Protein AF-A0A1F5T034-F1 (afdb_monomer)

Mean predicted aligned error: 11.45 Å

InterPro domains:
  IPR010406 Protein of unknown function DUF1003 [PF06210] (36-136)
  IPR010406 Protein of unknown function DUF1003 [PTHR41386] (18-125)

Foldseek 3Di:
DDDPPPDPPDDPDQDPDPPVPQDPVNVVLVVVCVQCPDPVNVVVVVVVVVVVVVVCVVVVVVDNPADPVRPPNVVVVVVVVVVVVVSVVSVVVVVVVVVVSVVVVVVVVVVVVVVVVVVVVVVVVVVVVVVVVVVVVVD

Sequence (139 aa):
MPSRINNTNQRPTIPAENKKNLSRGQKAADWVTSSIGSWTFIIALFIVMALWMTINTVQLIFQTWDPYPYILLNFGLSSLAAVQAPIILMSQNRTSERDRIRFEYDYHINRKAEREIMLVNKELRSIKNYIQKINQKIK

Organism: NCBI:txid1798002

Structure (mmCIF, N/CA/C/O backbone):
data_AF-A0A1F5T034-F1
#
_entry.id   AF-A0A1F5T034-F1
#
loop_
_atom_site.group_PDB
_atom_site.id
_atom_site.type_symbol
_atom_site.label_atom_id
_atom_site.label_alt_id
_atom_site.label_comp_id
_atom_site.label_asym_id
_atom_site.label_entity_id
_atom_site.label_seq_id
_atom_site.pdbx_PDB_ins_code
_atom_site.Cartn_x
_atom_site.Cartn_y
_atom_site.Cartn_z
_atom_site.occupancy
_atom_site.B_iso_or_equiv
_atom_site.auth_seq_id
_atom_site.auth_comp_id
_atom_site.auth_asym_id
_atom_site.auth_atom_id
_atom_site.pdbx_PDB_model_num
ATOM 1 N N . MET A 1 1 ? -46.038 -7.915 25.777 1.00 42.72 1 MET A N 1
ATOM 2 C CA . MET A 1 1 ? -45.608 -7.978 24.361 1.00 42.72 1 MET A CA 1
ATOM 3 C C . MET A 1 1 ? -44.273 -8.709 24.301 1.00 42.72 1 MET A C 1
ATOM 5 O O . MET A 1 1 ? -43.361 -8.248 24.976 1.00 42.72 1 MET A O 1
ATOM 9 N N . PRO A 1 2 ? -44.142 -9.842 23.592 1.00 48.88 2 PRO A N 1
ATOM 10 C CA . PRO A 1 2 ? -42.856 -10.518 23.451 1.00 48.88 2 PRO A CA 1
ATOM 11 C C . PRO A 1 2 ? -41.950 -9.745 22.481 1.00 48.88 2 PRO A C 1
ATOM 13 O O . PRO A 1 2 ? -42.362 -9.376 21.380 1.00 48.88 2 PRO A O 1
ATOM 16 N N . SER A 1 3 ? -40.723 -9.471 22.914 1.00 56.94 3 SER A N 1
ATOM 17 C CA . SER A 1 3 ? -39.661 -8.837 22.137 1.00 56.94 3 SER A CA 1
ATOM 18 C C . SER A 1 3 ? -39.248 -9.740 20.969 1.00 56.94 3 SER A C 1
ATOM 20 O O . SER A 1 3 ? -38.825 -10.878 21.164 1.00 56.94 3 SER A O 1
ATOM 22 N N . ARG A 1 4 ? -39.377 -9.236 19.732 1.00 54.88 4 ARG A N 1
ATOM 23 C CA . ARG A 1 4 ? -38.852 -9.901 18.529 1.00 54.88 4 ARG A CA 1
ATOM 24 C C . ARG A 1 4 ? -37.339 -10.072 18.673 1.00 54.88 4 ARG A C 1
ATOM 26 O O . ARG A 1 4 ? -36.608 -9.087 18.741 1.00 54.88 4 ARG A O 1
ATOM 33 N N . ILE A 1 5 ? -36.882 -11.319 18.694 1.00 55.59 5 ILE A N 1
ATOM 34 C CA . ILE A 1 5 ? -35.466 -11.675 18.615 1.00 55.59 5 ILE A CA 1
ATOM 35 C C . ILE A 1 5 ? -35.037 -11.424 17.164 1.00 55.59 5 ILE A C 1
ATOM 37 O O . ILE A 1 5 ? -35.289 -12.239 16.278 1.00 55.59 5 ILE A O 1
ATOM 41 N N . ASN A 1 6 ? -34.471 -10.247 16.896 1.00 47.59 6 ASN A N 1
ATOM 42 C CA . ASN A 1 6 ? -33.929 -9.914 15.582 1.00 47.59 6 ASN A CA 1
ATOM 43 C C . ASN A 1 6 ? -32.608 -10.669 15.366 1.00 47.59 6 ASN A C 1
ATOM 45 O O . ASN A 1 6 ? -31.741 -10.694 16.236 1.00 47.59 6 ASN A O 1
ATOM 49 N N . ASN A 1 7 ? -32.485 -11.292 14.195 1.00 47.34 7 ASN A N 1
ATOM 50 C CA . ASN A 1 7 ? -31.358 -12.108 13.747 1.00 47.34 7 ASN A CA 1
ATOM 51 C C . ASN A 1 7 ? -30.013 -11.358 13.887 1.00 47.34 7 ASN A C 1
ATOM 53 O O . ASN A 1 7 ? -29.763 -10.375 13.194 1.00 47.34 7 ASN A O 1
ATOM 57 N N . THR A 1 8 ? -29.148 -11.844 14.779 1.00 56.69 8 THR A N 1
ATOM 58 C CA . THR A 1 8 ? -27.857 -11.263 15.194 1.00 56.69 8 THR A CA 1
ATOM 59 C C . THR A 1 8 ? -26.702 -11.494 14.209 1.00 56.69 8 THR A C 1
ATOM 61 O O . THR A 1 8 ? -25.556 -11.186 14.522 1.00 56.69 8 THR A O 1
ATOM 64 N N . ASN A 1 9 ? -26.964 -11.992 12.996 1.00 54.09 9 ASN A N 1
ATOM 65 C CA . ASN A 1 9 ? -25.917 -12.274 12.003 1.00 54.09 9 ASN A CA 1
ATOM 66 C C . ASN A 1 9 ? -25.486 -11.066 11.151 1.00 54.09 9 ASN A C 1
ATOM 68 O O . ASN A 1 9 ? -24.717 -11.221 10.200 1.00 54.09 9 ASN A O 1
ATOM 72 N N . GLN A 1 10 ? -25.944 -9.854 11.463 1.00 55.91 10 GLN A N 1
ATOM 73 C CA . GLN A 1 10 ? -25.381 -8.649 10.859 1.00 55.91 10 GLN A CA 1
ATOM 74 C C . GLN A 1 10 ? -24.114 -8.267 11.617 1.00 55.91 10 GLN A C 1
ATOM 76 O O . GLN A 1 10 ? -24.165 -7.676 12.694 1.00 55.91 10 GLN A O 1
ATOM 81 N N . ARG A 1 11 ? -22.959 -8.618 11.037 1.00 56.62 11 ARG A N 1
ATOM 82 C CA . ARG A 1 11 ? -21.674 -8.055 11.466 1.00 56.62 11 ARG A CA 1
ATOM 83 C C . ARG A 1 11 ? -21.826 -6.533 11.498 1.00 56.62 11 ARG A C 1
ATOM 85 O O . ARG A 1 11 ? -22.364 -5.997 10.527 1.00 56.62 11 ARG A O 1
ATOM 92 N N . PRO A 1 12 ? -21.367 -5.841 12.551 1.00 60.47 12 PRO A N 1
ATOM 93 C CA . PRO A 1 12 ? -21.313 -4.389 12.544 1.00 60.47 12 PRO A CA 1
ATOM 94 C C . PRO A 1 12 ? -20.532 -3.953 11.306 1.00 60.47 12 PRO A C 1
ATOM 96 O O . PRO A 1 12 ? -19.328 -4.184 11.193 1.00 60.47 12 PRO A O 1
ATOM 99 N N . THR A 1 13 ? -21.234 -3.427 10.309 1.00 61.91 13 THR A N 1
ATOM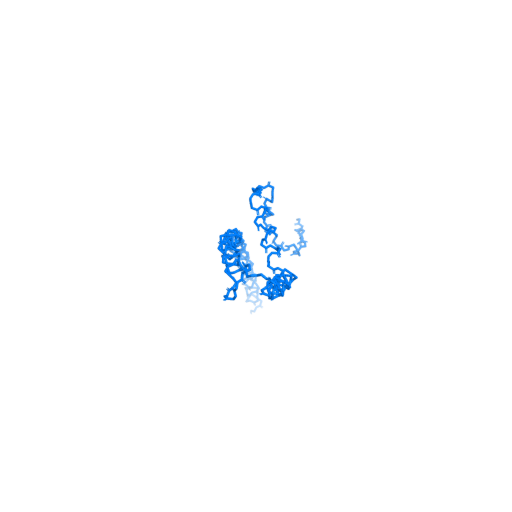 100 C CA . THR A 1 13 ? -20.590 -2.916 9.110 1.00 61.91 13 THR A CA 1
ATOM 101 C C . THR A 1 13 ? -20.097 -1.526 9.443 1.00 61.91 13 THR A C 1
ATOM 103 O O . THR A 1 13 ? -20.886 -0.668 9.842 1.00 61.91 13 THR A O 1
ATOM 106 N N . ILE A 1 14 ? -18.797 -1.320 9.271 1.00 65.25 14 ILE A N 1
ATOM 107 C CA . ILE A 1 14 ? -18.157 -0.011 9.382 1.00 65.25 14 ILE A CA 1
ATOM 108 C C . ILE A 1 14 ? -18.975 0.973 8.532 1.00 65.25 14 ILE A C 1
ATOM 110 O O . ILE A 1 14 ? -19.351 0.600 7.412 1.00 65.25 14 ILE A O 1
ATOM 114 N N . PRO A 1 15 ? -19.278 2.190 9.026 1.00 64.25 15 PRO A N 1
ATOM 115 C CA . PRO A 1 15 ? -19.945 3.207 8.225 1.00 64.25 15 PRO A CA 1
ATOM 116 C C . PRO A 1 15 ? -19.248 3.304 6.870 1.00 64.25 15 PRO A C 1
ATOM 118 O O . PRO A 1 15 ? -18.032 3.490 6.816 1.00 64.25 15 PRO A O 1
ATOM 121 N N . ALA A 1 16 ? -19.996 3.075 5.788 1.00 58.69 16 ALA A N 1
ATOM 122 C CA . ALA A 1 16 ? -19.435 3.023 4.448 1.00 58.69 16 ALA A CA 1
ATOM 123 C C . ALA A 1 16 ? -18.674 4.326 4.176 1.00 58.69 16 ALA A C 1
ATOM 125 O O . ALA A 1 16 ? -19.270 5.401 4.108 1.00 58.69 16 ALA A O 1
ATOM 126 N N . GLU A 1 17 ? -17.350 4.215 4.058 1.00 58.50 17 GLU A N 1
ATOM 127 C CA . GLU A 1 17 ? -16.473 5.326 3.717 1.00 58.50 17 GLU A CA 1
ATOM 128 C C . GLU A 1 17 ? -17.007 5.980 2.441 1.00 58.50 17 GLU A C 1
ATOM 130 O O . GLU A 1 17 ? -17.237 5.316 1.422 1.00 58.50 17 GLU A O 1
ATOM 135 N N . ASN A 1 18 ? -17.267 7.285 2.506 1.00 56.97 18 ASN A N 1
ATOM 136 C CA . ASN A 1 18 ? -17.845 8.030 1.403 1.00 56.97 18 ASN A CA 1
ATOM 137 C C . ASN A 1 18 ? -16.812 8.155 0.268 1.00 56.97 18 ASN A C 1
ATOM 139 O O . ASN A 1 18 ? -16.112 9.157 0.142 1.00 56.97 18 ASN A O 1
ATOM 143 N N . LYS A 1 19 ? -16.736 7.133 -0.596 1.00 58.22 19 LYS A N 1
ATOM 144 C CA . LYS A 1 19 ? -15.856 7.077 -1.778 1.00 58.22 19 LYS A CA 1
ATOM 145 C C . LYS A 1 19 ? -16.072 8.232 -2.772 1.00 58.22 19 LYS A C 1
ATOM 147 O O . LYS A 1 19 ? -15.323 8.342 -3.743 1.00 58.22 19 LYS A O 1
ATOM 152 N N . LYS A 1 20 ? -17.092 9.080 -2.579 1.00 56.16 20 LYS A N 1
ATOM 153 C CA . LYS A 1 20 ? -17.449 10.153 -3.519 1.00 56.16 20 LYS A CA 1
ATOM 154 C C . LYS A 1 20 ? -16.519 11.372 -3.468 1.00 56.16 20 LYS A C 1
ATOM 156 O O . LYS A 1 20 ? -16.543 12.140 -4.422 1.00 56.16 20 LYS A O 1
ATOM 161 N N . ASN A 1 21 ? -15.638 11.493 -2.468 1.00 59.56 21 ASN A N 1
ATOM 162 C CA . ASN A 1 21 ? -14.768 12.670 -2.292 1.00 59.56 21 ASN A CA 1
ATOM 163 C C . ASN A 1 21 ? -13.271 12.416 -2.566 1.00 59.56 21 ASN A C 1
ATOM 165 O O . ASN A 1 21 ? -12.423 13.161 -2.084 1.00 59.56 21 ASN A O 1
ATOM 169 N N . LEU A 1 22 ? -12.913 11.378 -3.329 1.00 64.56 22 LEU A N 1
ATOM 170 C CA . LEU A 1 22 ? -11.511 11.165 -3.710 1.00 64.56 22 LEU A CA 1
ATOM 171 C C . LEU A 1 22 ? -11.088 12.185 -4.775 1.00 64.56 22 LEU A C 1
ATOM 173 O O . LEU A 1 22 ? -11.634 12.195 -5.886 1.00 64.56 22 LEU A O 1
ATOM 177 N N . SER A 1 23 ? -10.087 13.005 -4.449 1.00 75.31 23 SER A N 1
ATOM 178 C CA . SER A 1 23 ? -9.446 13.925 -5.391 1.00 75.31 23 SER A CA 1
ATOM 179 C C . SER A 1 23 ? -8.860 13.152 -6.579 1.00 75.31 23 SER A C 1
ATOM 181 O O . SER A 1 23 ? -8.424 12.005 -6.442 1.00 75.31 23 SER A O 1
ATOM 183 N N . ARG A 1 24 ? -8.823 13.769 -7.768 1.00 75.81 24 ARG A N 1
ATOM 184 C CA . ARG A 1 24 ? -8.280 13.141 -8.991 1.00 75.81 24 ARG A CA 1
ATOM 185 C C . ARG A 1 24 ? -6.852 12.620 -8.786 1.00 75.81 24 ARG A C 1
ATOM 187 O O . ARG A 1 24 ? -6.539 11.535 -9.265 1.00 75.81 24 ARG A O 1
ATOM 194 N N . GLY A 1 25 ? -6.038 13.337 -8.006 1.00 75.31 25 GLY A N 1
ATOM 195 C CA . GLY A 1 25 ? -4.683 12.907 -7.645 1.00 75.31 25 GLY A CA 1
ATOM 196 C C . GLY A 1 25 ? -4.654 11.644 -6.779 1.00 75.31 25 GLY A C 1
ATOM 197 O O . GLY A 1 25 ? -3.825 10.772 -7.001 1.00 75.31 25 GLY A O 1
ATOM 198 N N . GLN A 1 26 ? -5.609 11.486 -5.858 1.00 71.50 26 GLN A N 1
ATOM 199 C CA . GLN A 1 26 ? -5.713 10.292 -5.010 1.00 71.50 26 GLN A CA 1
ATOM 200 C C . GLN A 1 26 ? -6.151 9.065 -5.818 1.00 71.50 26 GLN A C 1
ATOM 202 O O . GLN A 1 26 ? -5.622 7.977 -5.617 1.00 71.50 26 GLN A O 1
ATOM 207 N N . LYS A 1 27 ? -7.066 9.239 -6.783 1.00 77.25 27 LYS A N 1
ATOM 208 C CA . LYS A 1 27 ? -7.458 8.156 -7.703 1.00 77.25 27 LYS A CA 1
ATOM 209 C C . LYS A 1 27 ? -6.299 7.717 -8.599 1.00 77.25 27 LYS A C 1
ATOM 211 O O . LYS A 1 27 ? -6.123 6.522 -8.815 1.00 77.25 27 LYS A O 1
ATOM 216 N N . ALA A 1 28 ? -5.518 8.674 -9.102 1.00 77.38 28 ALA A N 1
ATOM 217 C CA . ALA A 1 28 ? -4.333 8.384 -9.901 1.00 77.38 28 ALA A CA 1
ATOM 218 C C . ALA A 1 28 ? -3.262 7.661 -9.071 1.00 77.38 28 ALA A C 1
ATOM 220 O O . ALA A 1 28 ? -2.763 6.632 -9.509 1.00 77.38 28 ALA A O 1
ATOM 221 N N . ALA A 1 29 ? -2.968 8.136 -7.856 1.00 77.12 29 ALA A N 1
ATOM 222 C CA . ALA A 1 29 ? -2.015 7.493 -6.953 1.00 77.12 29 ALA A CA 1
ATOM 223 C C . ALA A 1 29 ? -2.419 6.047 -6.629 1.00 77.12 29 ALA A C 1
ATOM 225 O O . ALA A 1 29 ? -1.594 5.150 -6.747 1.00 77.12 29 ALA A O 1
ATOM 226 N N . ASP A 1 30 ? -3.695 5.800 -6.319 1.00 74.75 30 ASP A N 1
ATOM 227 C CA . ASP A 1 30 ? -4.201 4.452 -6.040 1.00 74.75 30 ASP A CA 1
ATOM 228 C C . ASP A 1 30 ? -4.054 3.509 -7.236 1.00 74.75 30 ASP A C 1
ATOM 230 O O . ASP A 1 30 ? -3.636 2.359 -7.082 1.00 74.75 30 ASP A O 1
ATOM 234 N N . TRP A 1 31 ? -4.376 4.000 -8.436 1.00 77.12 31 TRP A N 1
ATOM 235 C CA . TRP A 1 31 ? -4.213 3.233 -9.667 1.00 77.12 31 TRP A CA 1
ATOM 236 C C . TRP A 1 31 ? -2.738 2.914 -9.931 1.00 77.12 31 TRP A C 1
ATOM 238 O O . TRP A 1 31 ? -2.395 1.758 -10.194 1.00 77.12 31 TRP A O 1
ATOM 248 N N . VAL A 1 32 ? -1.856 3.905 -9.772 1.00 77.00 32 VAL A N 1
ATOM 249 C CA . VAL A 1 32 ? -0.407 3.743 -9.929 1.00 77.00 32 VAL A CA 1
ATOM 250 C C . VAL A 1 32 ? 0.149 2.756 -8.900 1.00 77.00 32 VAL A C 1
ATOM 252 O O . VAL A 1 32 ? 0.848 1.827 -9.287 1.00 77.00 32 VAL A O 1
ATOM 255 N N . THR A 1 33 ? -0.202 2.871 -7.615 1.00 80.56 33 THR A N 1
ATOM 256 C CA . THR A 1 33 ? 0.241 1.931 -6.571 1.00 80.56 33 THR A CA 1
ATOM 257 C C . THR A 1 33 ? -0.228 0.505 -6.858 1.00 80.56 33 THR A C 1
ATOM 259 O O . THR A 1 33 ? 0.555 -0.431 -6.712 1.00 80.56 33 THR A O 1
ATOM 262 N N . SER A 1 34 ? -1.474 0.325 -7.310 1.00 78.62 34 SER A N 1
ATOM 263 C CA . SER A 1 34 ? -1.983 -1.007 -7.664 1.00 78.62 34 SER A CA 1
ATOM 264 C C . SER A 1 34 ? -1.273 -1.614 -8.880 1.00 78.62 34 SER A C 1
ATOM 266 O O . SER A 1 34 ? -1.067 -2.824 -8.929 1.00 78.62 34 SER A O 1
ATOM 268 N N . SER A 1 35 ? -0.854 -0.775 -9.832 1.00 77.25 35 SER A N 1
ATOM 269 C CA . SER A 1 35 ? -0.195 -1.209 -11.067 1.00 77.25 35 SER A CA 1
ATOM 270 C C . SER A 1 35 ? 1.295 -1.498 -10.855 1.00 77.25 35 SER A C 1
ATOM 272 O O . SER A 1 35 ? 1.786 -2.523 -11.320 1.00 77.25 35 SER A O 1
ATOM 274 N N . ILE A 1 36 ? 2.005 -0.644 -10.106 1.00 80.75 36 ILE A N 1
ATOM 275 C CA . ILE A 1 36 ? 3.433 -0.811 -9.772 1.00 80.75 36 ILE A CA 1
AT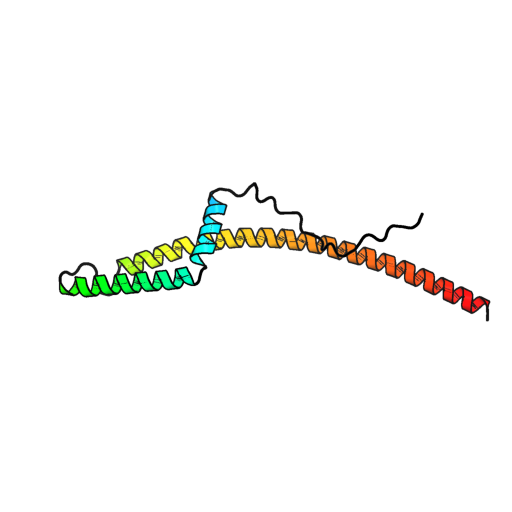OM 276 C C . ILE A 1 36 ? 3.648 -1.976 -8.788 1.00 80.75 36 ILE A C 1
ATOM 278 O O . ILE A 1 36 ? 4.684 -2.631 -8.828 1.00 80.75 36 ILE A O 1
ATOM 282 N N . GLY A 1 37 ? 2.662 -2.283 -7.938 1.00 77.56 37 GLY A N 1
ATOM 283 C CA . GLY A 1 37 ? 2.727 -3.390 -6.976 1.00 77.56 37 GLY A CA 1
ATOM 284 C C . GLY A 1 37 ? 2.451 -4.787 -7.550 1.00 77.56 37 GLY A C 1
ATOM 285 O O . GLY A 1 37 ? 2.448 -5.756 -6.793 1.00 77.56 37 GLY A O 1
ATOM 286 N N . SER A 1 38 ? 2.182 -4.918 -8.854 1.00 87.38 38 SER A N 1
ATOM 287 C CA . SER A 1 38 ? 1.874 -6.210 -9.478 1.00 87.38 38 SER A CA 1
ATOM 288 C C . SER A 1 38 ? 3.136 -6.985 -9.868 1.00 87.38 38 SER A C 1
ATOM 290 O O . SER A 1 38 ? 4.072 -6.436 -10.448 1.00 87.38 38 SER A O 1
ATOM 292 N N . TRP A 1 39 ? 3.111 -8.306 -9.676 1.00 87.56 39 TRP A N 1
ATOM 293 C CA . TRP A 1 39 ? 4.149 -9.221 -10.169 1.00 87.56 39 TRP A CA 1
ATOM 294 C C . TRP A 1 39 ? 4.375 -9.115 -11.683 1.00 87.56 39 TRP A C 1
ATOM 296 O O . TRP A 1 39 ? 5.506 -9.225 -12.154 1.00 87.56 39 TRP A O 1
ATOM 306 N N . THR A 1 40 ? 3.318 -8.845 -12.451 1.00 87.06 40 THR A N 1
ATOM 307 C CA . THR A 1 40 ? 3.413 -8.670 -13.908 1.00 87.06 40 THR A CA 1
ATOM 308 C C . THR A 1 40 ? 4.211 -7.425 -14.298 1.00 87.06 40 THR A C 1
ATOM 310 O O . THR A 1 40 ? 4.927 -7.453 -15.296 1.00 87.06 40 THR A O 1
ATOM 313 N N . PHE A 1 41 ? 4.132 -6.349 -13.506 1.00 87.19 41 PHE A N 1
ATOM 314 C CA . PHE A 1 41 ? 4.886 -5.116 -13.741 1.00 87.19 41 PHE A CA 1
ATOM 315 C C . PHE A 1 41 ? 6.379 -5.321 -13.482 1.00 87.19 41 PHE A C 1
ATOM 317 O O . PHE A 1 41 ? 7.201 -4.904 -14.293 1.00 87.19 41 PHE A O 1
ATOM 324 N N . ILE A 1 42 ? 6.723 -6.026 -12.399 1.00 87.88 42 ILE A N 1
ATOM 325 C CA . ILE A 1 42 ? 8.115 -6.355 -12.063 1.00 87.88 42 ILE A CA 1
ATOM 326 C C . ILE A 1 42 ? 8.763 -7.138 -13.212 1.00 87.88 42 ILE A C 1
ATOM 328 O O . ILE A 1 42 ? 9.834 -6.767 -13.686 1.00 87.88 42 ILE A O 1
ATOM 332 N N . ILE A 1 43 ? 8.091 -8.179 -13.712 1.00 90.81 43 ILE A N 1
ATOM 333 C CA . ILE A 1 43 ? 8.594 -8.993 -14.829 1.00 90.81 43 ILE A CA 1
ATOM 334 C C . ILE A 1 43 ? 8.754 -8.146 -16.100 1.00 90.81 43 ILE A C 1
ATOM 336 O O . ILE A 1 43 ? 9.790 -8.220 -16.758 1.00 90.81 43 ILE A O 1
ATOM 340 N N . ALA A 1 44 ? 7.769 -7.304 -16.428 1.00 91.38 44 ALA A N 1
ATOM 341 C CA . ALA A 1 44 ? 7.852 -6.410 -17.581 1.00 91.38 44 ALA A CA 1
ATOM 342 C C . ALA A 1 44 ? 9.032 -5.425 -17.474 1.00 91.38 44 ALA A C 1
ATOM 344 O O . ALA A 1 44 ? 9.743 -5.221 -18.456 1.00 91.38 44 ALA A O 1
ATOM 345 N N . LEU A 1 45 ? 9.288 -4.863 -16.287 1.00 90.12 45 LEU A N 1
ATOM 346 C CA . LEU A 1 45 ? 10.418 -3.964 -16.039 1.00 90.12 45 LEU A CA 1
ATOM 347 C C . LEU A 1 45 ? 11.763 -4.667 -16.282 1.00 90.12 45 LEU A C 1
ATOM 349 O O . LEU A 1 45 ? 12.626 -4.116 -16.963 1.00 90.12 45 LEU A O 1
ATOM 353 N N . PHE A 1 46 ? 11.920 -5.903 -15.796 1.00 91.12 46 PHE A N 1
ATOM 354 C CA . PHE A 1 46 ? 13.117 -6.711 -16.053 1.00 91.12 46 PHE A CA 1
ATOM 355 C C . PHE A 1 46 ? 13.317 -7.008 -17.543 1.00 91.12 46 PHE A C 1
ATOM 357 O O . PHE A 1 46 ? 14.441 -6.920 -18.034 1.00 91.12 46 PHE A O 1
ATOM 364 N N . ILE A 1 47 ? 12.242 -7.312 -18.278 1.00 94.31 47 ILE A N 1
ATOM 365 C CA . ILE A 1 47 ? 12.305 -7.532 -19.731 1.00 94.31 47 ILE A CA 1
ATOM 366 C C . ILE A 1 47 ? 12.762 -6.259 -20.448 1.00 94.31 47 ILE A C 1
ATOM 368 O O . ILE A 1 47 ? 13.644 -6.324 -21.302 1.00 94.31 47 ILE A O 1
ATOM 372 N N . VAL A 1 48 ? 12.210 -5.097 -20.085 1.00 89.88 48 VAL A N 1
ATOM 373 C CA . VAL A 1 48 ? 12.611 -3.804 -20.662 1.00 89.88 48 VAL A CA 1
ATOM 374 C C . VAL A 1 48 ? 14.082 -3.510 -20.373 1.00 89.88 48 VAL A C 1
ATOM 376 O O . VAL A 1 48 ? 14.805 -3.106 -21.281 1.00 89.88 48 VAL A O 1
ATOM 379 N N . MET A 1 49 ? 14.553 -3.762 -19.149 1.00 89.69 49 MET A N 1
ATOM 380 C CA . MET A 1 49 ? 15.970 -3.618 -18.802 1.00 89.69 49 MET A CA 1
ATOM 381 C C . ME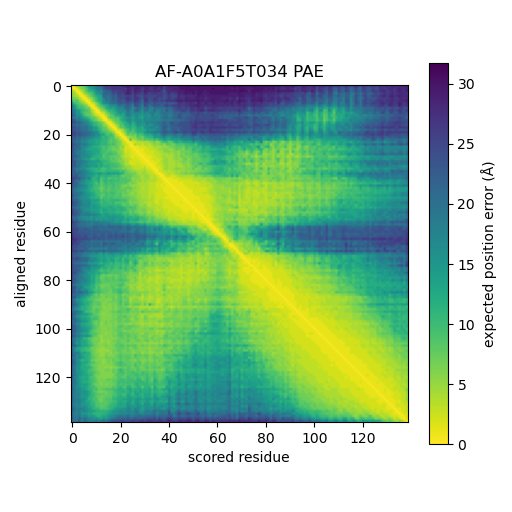T A 1 49 ? 16.860 -4.544 -19.640 1.00 89.69 49 MET A C 1
ATOM 383 O O . MET A 1 49 ? 17.841 -4.082 -20.215 1.00 89.69 49 MET A O 1
ATOM 387 N N . ALA A 1 50 ? 16.509 -5.828 -19.759 1.00 89.12 50 ALA A N 1
ATOM 388 C CA . ALA A 1 50 ? 17.269 -6.801 -20.545 1.00 89.12 50 ALA A CA 1
ATOM 389 C C . ALA A 1 50 ? 17.301 -6.442 -22.041 1.00 89.12 50 ALA A C 1
ATOM 391 O O . ALA A 1 50 ? 18.346 -6.547 -22.690 1.00 89.12 50 ALA A O 1
ATOM 392 N N . LEU A 1 51 ? 16.176 -5.968 -22.583 1.00 90.19 51 LEU A N 1
ATOM 393 C CA . LEU A 1 51 ? 16.079 -5.492 -23.959 1.00 90.19 51 LEU A CA 1
ATOM 394 C C . LEU A 1 51 ? 16.953 -4.252 -24.172 1.00 90.19 51 LEU A C 1
ATOM 396 O O . LEU A 1 51 ? 17.719 -4.207 -25.131 1.00 90.19 51 LEU A O 1
ATOM 400 N N . TRP A 1 52 ? 16.892 -3.278 -23.260 1.00 85.19 52 TRP A N 1
ATOM 401 C CA . TRP A 1 52 ? 17.710 -2.067 -23.322 1.00 85.19 52 TRP A CA 1
ATOM 402 C C . TRP A 1 52 ? 19.205 -2.386 -23.265 1.00 85.19 52 TRP A C 1
ATOM 404 O O . TRP A 1 52 ? 19.976 -1.860 -24.066 1.00 85.19 52 TRP A O 1
ATOM 414 N N . MET A 1 53 ? 19.616 -3.290 -22.373 1.00 84.44 53 MET A N 1
ATOM 415 C CA . MET A 1 53 ? 21.002 -3.759 -22.290 1.00 84.44 53 MET A CA 1
ATOM 416 C C . MET A 1 53 ? 21.441 -4.447 -23.586 1.00 84.44 53 MET A C 1
ATOM 418 O O . MET A 1 53 ? 22.539 -4.185 -24.071 1.00 84.44 53 MET A O 1
ATOM 422 N N . THR A 1 54 ? 20.582 -5.283 -24.177 1.00 84.69 54 THR A N 1
ATOM 423 C CA . THR A 1 54 ? 20.883 -6.003 -25.424 1.00 84.69 54 THR A CA 1
ATOM 424 C C . THR A 1 54 ? 21.027 -5.037 -26.601 1.00 84.69 54 THR A C 1
ATOM 426 O O . THR A 1 54 ? 22.008 -5.120 -27.335 1.00 84.69 54 THR A O 1
ATOM 429 N N . ILE A 1 55 ? 20.104 -4.078 -26.750 1.00 84.25 55 ILE A N 1
ATOM 430 C CA . ILE A 1 55 ? 20.172 -3.041 -27.790 1.00 84.25 55 ILE A CA 1
ATOM 431 C C . ILE A 1 55 ? 21.449 -2.214 -27.634 1.00 84.25 55 ILE A C 1
ATOM 433 O O . ILE A 1 55 ? 22.171 -2.043 -28.609 1.00 84.25 55 ILE A O 1
ATOM 437 N N . ASN A 1 56 ? 21.774 -1.752 -26.423 1.00 80.94 56 ASN A N 1
ATOM 438 C CA . ASN A 1 56 ? 22.978 -0.947 -26.202 1.00 80.94 56 ASN A CA 1
ATOM 439 C C . ASN A 1 56 ? 24.266 -1.751 -26.398 1.00 80.94 56 ASN A C 1
ATOM 441 O O . ASN A 1 56 ? 25.222 -1.216 -26.944 1.00 80.94 56 ASN A O 1
ATOM 445 N N . THR A 1 57 ? 24.291 -3.038 -26.037 1.00 77.38 57 THR A N 1
ATOM 446 C CA . THR A 1 57 ? 25.456 -3.911 -26.273 1.00 77.38 57 THR A CA 1
ATOM 447 C C . THR A 1 57 ? 25.673 -4.167 -27.765 1.00 77.38 57 THR A C 1
ATOM 449 O O . THR A 1 57 ? 26.806 -4.124 -28.231 1.00 77.38 57 THR A O 1
ATOM 452 N N . VAL A 1 58 ? 24.604 -4.398 -28.537 1.00 76.81 58 VAL A N 1
ATOM 453 C CA . VAL A 1 58 ? 24.693 -4.562 -29.999 1.00 76.81 58 VAL A CA 1
ATOM 454 C C . VAL A 1 58 ? 25.068 -3.240 -30.667 1.00 76.81 58 VAL A C 1
ATOM 456 O O . VAL A 1 58 ? 25.923 -3.222 -31.546 1.00 76.81 58 VAL A O 1
ATOM 459 N N . GLN A 1 59 ? 24.489 -2.123 -30.222 1.00 70.81 59 GLN A N 1
ATOM 460 C CA . GLN A 1 59 ? 24.815 -0.798 -30.740 1.00 70.81 59 GLN A CA 1
ATOM 461 C C . GLN A 1 59 ? 26.266 -0.419 -30.424 1.00 70.81 59 GLN A C 1
ATOM 463 O O . GLN A 1 59 ? 26.915 0.137 -31.297 1.00 70.81 59 GLN A O 1
ATOM 468 N N . LEU A 1 60 ? 26.813 -0.792 -29.257 1.00 60.78 60 LEU A N 1
ATOM 469 C CA . LEU A 1 60 ? 28.218 -0.570 -28.876 1.00 60.78 60 LEU A CA 1
ATOM 470 C C . LEU A 1 60 ? 29.212 -1.176 -29.883 1.00 60.78 60 LEU A C 1
ATOM 472 O O . LEU A 1 60 ? 30.313 -0.655 -30.034 1.00 60.78 60 LEU A O 1
ATOM 476 N N . ILE A 1 61 ? 28.818 -2.239 -30.596 1.00 61.19 61 ILE A N 1
ATOM 477 C CA . ILE A 1 61 ? 29.626 -2.867 -31.655 1.00 61.19 61 ILE A CA 1
ATOM 478 C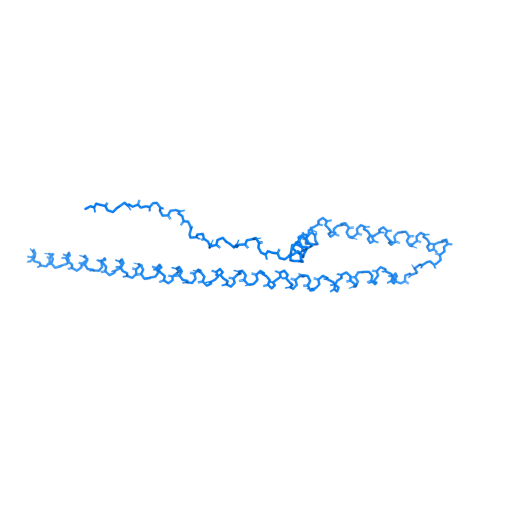 C . ILE A 1 61 ? 29.712 -1.969 -32.904 1.00 61.19 61 ILE A C 1
ATOM 480 O O . ILE A 1 61 ? 30.713 -2.010 -33.615 1.00 61.19 61 ILE A O 1
ATOM 484 N N . PHE A 1 62 ? 28.698 -1.135 -33.163 1.00 64.25 62 PHE A N 1
ATOM 485 C CA . PHE A 1 62 ? 28.619 -0.269 -34.347 1.00 64.25 62 PHE A CA 1
ATOM 486 C C . PHE A 1 62 ? 28.881 1.220 -34.047 1.00 64.25 62 PHE A C 1
ATOM 488 O O . PHE A 1 62 ? 29.388 1.930 -34.913 1.00 64.25 62 PHE A O 1
ATOM 495 N N . GLN A 1 63 ? 28.544 1.712 -32.847 1.00 62.84 63 GLN A N 1
ATOM 496 C CA . GLN A 1 63 ? 28.701 3.104 -32.416 1.00 62.84 63 GLN A CA 1
ATOM 497 C C . GLN A 1 63 ? 28.528 3.253 -30.885 1.00 62.84 63 GLN A C 1
ATOM 499 O O . GLN A 1 63 ? 27.582 2.734 -30.294 1.00 62.84 63 GLN A O 1
ATOM 504 N N . THR A 1 64 ? 29.400 4.014 -30.219 1.00 63.50 64 THR A N 1
ATOM 505 C CA . THR A 1 64 ? 29.384 4.178 -28.751 1.00 63.50 64 THR A CA 1
ATOM 506 C C . THR A 1 64 ? 28.304 5.167 -28.289 1.00 63.50 64 THR A C 1
ATOM 508 O O . THR A 1 64 ? 28.590 6.345 -28.086 1.00 63.50 64 THR A O 1
ATOM 511 N N . TRP A 1 65 ? 27.054 4.712 -28.147 1.00 63.34 65 TRP A N 1
ATOM 512 C CA . TRP A 1 65 ? 25.935 5.569 -27.714 1.00 63.34 65 TRP A CA 1
ATOM 513 C C . TRP A 1 65 ? 25.702 5.573 -26.185 1.00 63.34 65 TRP A C 1
ATOM 515 O O . TRP A 1 65 ? 25.399 6.632 -25.641 1.00 63.34 65 TRP A O 1
ATOM 525 N N . ASP A 1 66 ? 25.920 4.449 -25.479 1.00 73.31 66 ASP A N 1
ATOM 526 C CA . ASP A 1 66 ? 25.886 4.359 -23.998 1.00 73.31 66 ASP A CA 1
ATOM 527 C C . ASP A 1 66 ? 26.774 3.192 -23.482 1.00 73.31 66 ASP A C 1
ATOM 529 O O . ASP A 1 66 ? 26.309 2.052 -23.372 1.00 73.31 66 ASP A O 1
ATOM 533 N N . PRO A 1 67 ? 28.083 3.420 -23.235 1.00 68.62 67 PRO A N 1
ATOM 534 C CA . PRO A 1 67 ? 28.992 2.388 -22.741 1.00 68.62 67 PRO A CA 1
ATOM 535 C C . PRO A 1 67 ? 28.692 1.980 -21.289 1.00 68.62 67 PRO A C 1
ATOM 537 O O . PRO A 1 67 ? 28.191 2.758 -20.477 1.00 68.62 67 PRO A O 1
ATOM 540 N N . TYR A 1 68 ? 29.037 0.738 -20.941 1.00 67.00 68 TYR A N 1
ATOM 541 C CA . TYR A 1 68 ? 28.911 0.219 -19.576 1.00 67.00 68 TYR A CA 1
ATOM 542 C C . TYR A 1 68 ? 29.627 1.160 -18.585 1.00 67.00 68 TYR A C 1
ATOM 544 O O . TYR A 1 68 ? 30.812 1.436 -18.801 1.00 67.00 68 TYR A O 1
ATOM 552 N N . PRO A 1 69 ? 28.964 1.677 -17.525 1.00 68.25 69 PRO A N 1
ATOM 553 C CA . PRO A 1 69 ? 27.800 1.128 -16.812 1.00 68.25 69 PRO A CA 1
ATOM 554 C C . PRO A 1 69 ? 26.437 1.835 -17.069 1.00 68.25 69 PRO A C 1
ATOM 556 O O . PRO A 1 69 ? 25.778 2.247 -16.116 1.00 68.25 69 PRO A O 1
ATOM 559 N N . TYR A 1 70 ? 25.999 1.966 -18.332 1.00 81.62 70 TYR A N 1
ATOM 560 C CA . TYR A 1 70 ? 24.645 2.389 -18.771 1.00 81.62 70 TYR A CA 1
ATOM 561 C C . TYR A 1 70 ? 24.035 3.563 -17.981 1.00 81.62 70 TYR A C 1
ATOM 563 O O . TYR A 1 70 ? 23.095 3.396 -17.188 1.00 81.62 70 TYR A O 1
ATOM 571 N N . ILE A 1 71 ? 24.557 4.773 -18.190 1.00 83.94 71 ILE A N 1
ATOM 572 C CA . ILE A 1 71 ? 24.201 5.946 -17.374 1.00 83.94 71 ILE A CA 1
ATOM 573 C C . ILE A 1 71 ? 22.716 6.316 -17.493 1.00 83.94 71 ILE A C 1
ATOM 575 O O . ILE A 1 71 ? 22.094 6.706 -16.503 1.00 83.94 71 ILE A O 1
ATOM 579 N N . LEU A 1 72 ? 22.122 6.143 -18.678 1.00 84.75 72 LEU A N 1
ATOM 580 C CA . LEU A 1 72 ? 20.724 6.496 -18.935 1.00 84.75 72 LEU A CA 1
ATOM 581 C C . LEU A 1 72 ? 19.754 5.541 -18.238 1.00 84.75 72 LEU A C 1
ATOM 583 O O . LEU A 1 72 ? 18.759 5.977 -17.656 1.00 84.75 72 LEU A O 1
ATOM 587 N N . LEU A 1 73 ? 20.068 4.244 -18.250 1.00 86.62 73 LEU A N 1
ATOM 588 C CA . LEU A 1 73 ? 19.280 3.232 -17.549 1.00 86.62 73 LEU A CA 1
ATOM 589 C C . LEU A 1 73 ? 19.341 3.465 -16.037 1.00 86.62 73 LEU A C 1
ATOM 591 O O . LEU A 1 73 ? 18.309 3.454 -15.364 1.00 86.62 73 LEU A O 1
ATOM 595 N N . ASN A 1 74 ? 20.536 3.739 -15.512 1.00 87.75 74 ASN A N 1
ATOM 596 C CA . ASN A 1 74 ? 20.722 4.024 -14.094 1.00 87.75 74 ASN A CA 1
ATOM 597 C C . ASN A 1 74 ? 19.964 5.292 -13.654 1.00 87.75 74 ASN A C 1
ATOM 599 O O . ASN A 1 74 ? 19.288 5.304 -12.620 1.00 87.75 74 ASN A O 1
ATOM 603 N N . PHE A 1 75 ? 20.007 6.346 -14.473 1.00 88.50 75 PHE A N 1
ATOM 604 C CA . PHE A 1 75 ? 19.255 7.577 -14.237 1.00 88.50 75 PHE A CA 1
ATOM 605 C C . PHE A 1 75 ? 17.739 7.333 -14.220 1.00 88.50 75 PHE A C 1
ATOM 607 O O . PHE A 1 75 ? 17.052 7.760 -13.288 1.00 88.50 75 PHE A O 1
ATOM 614 N N . GLY A 1 76 ? 17.217 6.604 -15.211 1.00 89.31 76 GLY A N 1
ATOM 615 C CA . GLY A 1 76 ? 15.792 6.290 -15.312 1.00 89.31 76 GLY A CA 1
ATOM 616 C C . GLY A 1 76 ? 15.274 5.500 -14.108 1.00 89.31 76 GLY A C 1
ATOM 617 O O . GLY A 1 76 ? 14.257 5.871 -13.522 1.00 89.31 76 GLY A O 1
ATOM 618 N N . LEU A 1 77 ? 15.999 4.460 -13.685 1.00 90.12 77 LEU A N 1
ATOM 619 C CA . LEU A 1 77 ? 15.629 3.654 -12.516 1.00 90.12 77 LEU A CA 1
ATOM 620 C C . LEU A 1 77 ? 15.677 4.459 -11.213 1.00 90.12 77 LEU A C 1
ATOM 622 O O . LEU A 1 77 ? 14.764 4.355 -10.392 1.00 90.12 77 LEU A O 1
ATOM 626 N N . SER A 1 78 ? 16.699 5.299 -11.041 1.00 92.50 78 SER A N 1
ATOM 627 C CA . SER A 1 78 ? 16.835 6.157 -9.858 1.00 92.50 78 SER A CA 1
ATOM 628 C C . SER A 1 78 ? 15.693 7.174 -9.766 1.00 92.50 78 SER A C 1
ATOM 630 O O . SER A 1 78 ? 15.088 7.345 -8.706 1.00 92.50 78 SER A O 1
ATOM 632 N N . SER A 1 79 ? 15.338 7.807 -10.888 1.00 91.31 79 SER A N 1
ATOM 633 C CA . SER A 1 79 ? 14.200 8.731 -10.961 1.00 91.31 79 SER A CA 1
ATOM 634 C C . SER A 1 79 ? 12.869 8.018 -10.699 1.00 91.31 79 SER A C 1
ATOM 636 O O . SER A 1 79 ? 12.037 8.508 -9.930 1.00 91.31 79 SER A O 1
ATOM 638 N N . LEU A 1 80 ? 12.690 6.816 -11.258 1.00 90.25 80 LEU A N 1
ATOM 639 C CA . LEU A 1 80 ? 11.503 5.997 -11.031 1.00 90.25 80 LEU A CA 1
ATOM 640 C C . LEU A 1 80 ? 11.343 5.650 -9.544 1.00 90.25 80 LEU A C 1
ATOM 642 O O . LEU A 1 80 ? 10.237 5.727 -9.013 1.00 90.25 80 LEU A O 1
ATOM 646 N N . ALA A 1 81 ? 12.425 5.291 -8.850 1.00 89.50 81 ALA A N 1
ATOM 647 C CA . ALA A 1 81 ? 12.403 5.033 -7.410 1.00 89.50 81 ALA A CA 1
ATOM 648 C C . ALA A 1 81 ? 12.071 6.297 -6.594 1.00 89.50 81 ALA A C 1
ATOM 650 O O . ALA A 1 81 ? 11.261 6.239 -5.665 1.00 89.50 81 ALA A O 1
ATOM 651 N N . ALA A 1 82 ? 12.630 7.451 -6.973 1.00 92.94 82 ALA A N 1
ATOM 652 C CA . ALA A 1 82 ? 12.378 8.724 -6.298 1.00 92.94 82 ALA A CA 1
ATOM 653 C C . ALA A 1 82 ? 10.899 9.144 -6.359 1.00 92.94 82 ALA A C 1
ATOM 655 O O . ALA A 1 82 ? 10.360 9.631 -5.367 1.00 92.94 82 ALA A O 1
ATOM 656 N N . VAL A 1 83 ? 10.222 8.914 -7.489 1.00 89.19 83 VAL A N 1
ATOM 657 C CA . VAL A 1 83 ? 8.781 9.193 -7.644 1.00 89.19 83 VAL A CA 1
ATOM 658 C C . VAL A 1 83 ? 7.912 8.156 -6.922 1.00 89.19 83 VAL A C 1
ATOM 660 O O . VAL A 1 83 ? 6.830 8.486 -6.435 1.00 89.19 83 VAL A O 1
ATOM 663 N N . GLN A 1 84 ? 8.376 6.911 -6.799 1.00 88.19 84 GLN A N 1
ATOM 664 C CA . GLN A 1 84 ? 7.632 5.857 -6.103 1.00 88.19 84 GLN A CA 1
ATOM 665 C C . GLN A 1 84 ? 7.480 6.131 -4.602 1.00 88.19 84 GLN A C 1
ATOM 667 O O . GLN A 1 84 ? 6.388 5.946 -4.064 1.00 88.19 84 GLN A O 1
ATOM 672 N N . ALA A 1 85 ? 8.531 6.603 -3.926 1.00 89.56 85 ALA A N 1
ATOM 673 C CA . ALA A 1 85 ? 8.520 6.841 -2.480 1.00 89.56 85 ALA A CA 1
ATOM 674 C C . ALA A 1 85 ? 7.351 7.731 -1.981 1.00 89.56 85 ALA A C 1
ATOM 676 O O . ALA A 1 85 ? 6.617 7.294 -1.090 1.00 89.56 85 ALA A O 1
ATOM 677 N N . PRO A 1 86 ? 7.093 8.932 -2.541 1.00 88.81 86 PRO A N 1
ATOM 678 C CA . PRO A 1 86 ? 5.973 9.770 -2.116 1.00 88.81 86 PRO A CA 1
ATOM 679 C C . PRO A 1 86 ? 4.607 9.186 -2.493 1.00 88.81 86 PRO A C 1
ATOM 681 O O . PRO A 1 86 ? 3.661 9.347 -1.728 1.00 88.81 86 PRO A O 1
ATOM 684 N N . ILE A 1 87 ? 4.480 8.480 -3.622 1.00 85.62 87 ILE A N 1
ATOM 685 C CA . ILE A 1 87 ? 3.219 7.824 -4.013 1.00 85.62 87 ILE A CA 1
ATOM 686 C C . ILE A 1 87 ? 2.863 6.723 -3.009 1.00 85.62 87 ILE A C 1
ATOM 688 O O . ILE A 1 87 ? 1.725 6.645 -2.541 1.00 85.62 87 ILE A O 1
ATOM 692 N N . ILE A 1 88 ? 3.850 5.904 -2.634 1.00 86.75 88 ILE A N 1
ATOM 693 C CA . ILE A 1 88 ? 3.695 4.877 -1.603 1.00 86.75 88 ILE A CA 1
ATOM 694 C C . ILE A 1 88 ? 3.329 5.535 -0.270 1.00 86.75 88 ILE A C 1
ATOM 696 O O . ILE A 1 88 ? 2.364 5.106 0.359 1.00 86.75 88 ILE A O 1
ATOM 700 N N . LEU A 1 89 ? 4.018 6.611 0.125 1.00 87.81 89 LEU A N 1
ATOM 701 C CA . LEU A 1 89 ? 3.729 7.337 1.365 1.00 87.81 89 LEU A CA 1
ATOM 702 C C . LEU A 1 89 ? 2.312 7.933 1.377 1.00 87.81 89 LEU A C 1
ATOM 704 O O . LEU A 1 89 ? 1.623 7.854 2.389 1.00 87.81 89 LEU A O 1
ATOM 708 N N . MET A 1 90 ? 1.834 8.476 0.254 1.00 83.25 90 MET A N 1
ATOM 709 C CA . MET A 1 90 ? 0.462 8.983 0.123 1.00 83.25 90 MET A CA 1
ATOM 710 C C . MET A 1 90 ? -0.576 7.859 0.245 1.00 83.25 90 MET A C 1
ATOM 712 O O . MET A 1 90 ? -1.587 8.023 0.932 1.00 83.25 90 MET A O 1
ATOM 716 N N . SER A 1 91 ? -0.323 6.703 -0.378 1.00 82.44 91 SER A N 1
ATOM 717 C CA . SER A 1 91 ? -1.186 5.520 -0.262 1.00 82.44 91 SER A CA 1
ATOM 718 C C . SER A 1 91 ? -1.206 4.962 1.169 1.00 82.44 91 SER A C 1
ATOM 720 O O . SER A 1 91 ? -2.269 4.610 1.697 1.00 82.44 91 SER A O 1
ATOM 722 N N . GLN A 1 92 ? -0.047 4.955 1.834 1.00 86.44 92 GLN A N 1
ATOM 723 C CA . GLN A 1 92 ? 0.098 4.554 3.233 1.00 86.44 92 GLN A CA 1
ATOM 724 C C . GLN A 1 92 ? -0.629 5.514 4.177 1.00 86.44 92 GLN A C 1
ATOM 726 O O . GLN A 1 92 ? -1.432 5.052 4.982 1.00 86.44 92 GLN A O 1
ATOM 731 N N . ASN A 1 93 ? -0.430 6.829 4.041 1.00 86.38 93 ASN A N 1
ATOM 732 C CA . ASN A 1 93 ? -1.076 7.844 4.880 1.00 86.38 93 ASN A CA 1
ATOM 733 C C . ASN A 1 93 ? -2.611 7.778 4.794 1.00 86.38 93 ASN A C 1
ATOM 735 O O . ASN A 1 93 ? -3.317 7.946 5.782 1.00 86.38 93 ASN A O 1
ATOM 739 N N . ARG A 1 94 ? -3.145 7.465 3.610 1.00 82.88 94 ARG A N 1
ATOM 740 C CA . ARG A 1 94 ? -4.585 7.255 3.429 1.00 82.88 94 ARG A CA 1
ATOM 741 C C . ARG A 1 94 ? -5.074 5.958 4.075 1.00 82.88 94 ARG A C 1
ATOM 743 O O . ARG A 1 94 ? -6.183 5.900 4.596 1.00 82.88 94 ARG A O 1
ATOM 750 N N . THR A 1 95 ? -4.278 4.895 4.012 1.00 84.50 95 THR A N 1
ATOM 751 C CA . THR A 1 95 ? -4.637 3.613 4.630 1.00 84.50 95 THR A CA 1
ATOM 752 C C . THR A 1 95 ? -4.614 3.711 6.153 1.00 84.50 95 THR A C 1
ATOM 754 O O . THR A 1 95 ? -5.565 3.266 6.783 1.00 84.50 95 THR A O 1
ATOM 757 N N . SER A 1 96 ? -3.623 4.393 6.732 1.00 87.38 96 SER A N 1
ATOM 758 C CA . SER A 1 96 ? -3.533 4.602 8.180 1.00 87.38 96 SER A CA 1
ATOM 759 C C . SER A 1 96 ? -4.678 5.456 8.734 1.00 87.38 96 SER A C 1
ATOM 761 O O . SER A 1 96 ? -5.180 5.172 9.820 1.00 87.38 96 SER A O 1
ATOM 763 N N . GLU A 1 97 ? -5.143 6.464 7.990 1.00 86.75 97 GLU A N 1
ATOM 764 C CA . GLU A 1 97 ? -6.315 7.258 8.374 1.00 86.75 97 GLU A CA 1
ATOM 765 C C . GLU A 1 97 ? -7.593 6.405 8.412 1.00 86.75 97 GLU A C 1
ATOM 767 O O . GLU A 1 97 ? -8.348 6.457 9.388 1.00 86.75 97 GLU A O 1
ATOM 772 N N . ARG A 1 98 ? -7.803 5.547 7.403 1.00 84.00 98 ARG A N 1
ATOM 773 C CA . ARG A 1 98 ? -8.916 4.582 7.407 1.00 84.00 98 ARG A CA 1
ATOM 774 C C . ARG A 1 98 ? -8.824 3.598 8.563 1.00 84.00 98 ARG A C 1
ATOM 776 O O . ARG A 1 98 ? -9.836 3.325 9.210 1.00 84.00 98 ARG A O 1
ATOM 783 N N . ASP A 1 99 ? -7.630 3.074 8.817 1.00 87.25 99 ASP A N 1
ATOM 784 C CA . ASP A 1 99 ? -7.400 2.121 9.898 1.00 87.25 99 ASP A CA 1
ATOM 785 C C . ASP A 1 99 ? -7.688 2.769 11.254 1.00 87.25 99 ASP A C 1
ATOM 787 O O . ASP A 1 99 ? -8.380 2.178 12.078 1.00 87.25 99 ASP A O 1
ATOM 791 N N . ARG A 1 100 ? -7.279 4.027 11.464 1.00 87.06 100 ARG A N 1
ATOM 792 C CA . ARG A 1 100 ? -7.594 4.790 12.680 1.00 87.06 100 ARG A CA 1
ATOM 793 C C . ARG A 1 100 ? -9.100 4.923 12.918 1.00 87.06 100 ARG A C 1
ATOM 795 O O . ARG A 1 100 ? -9.555 4.662 14.029 1.00 87.06 100 ARG A O 1
ATOM 802 N N . ILE A 1 101 ? -9.872 5.299 11.896 1.00 86.44 101 ILE A N 1
ATOM 803 C CA . ILE A 1 101 ? -11.339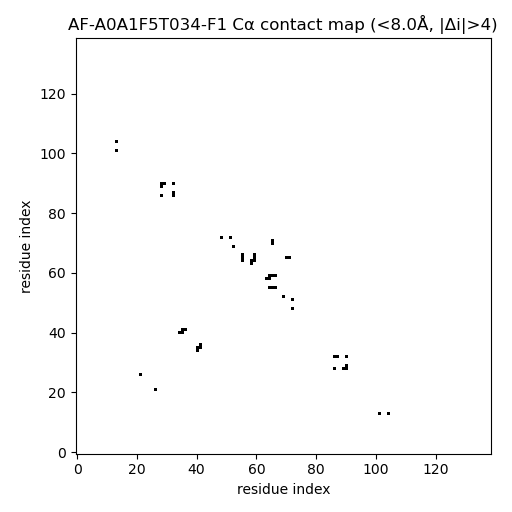 5.416 12.005 1.00 86.44 101 ILE A CA 1
ATOM 804 C C . ILE A 1 101 ? -11.963 4.053 12.325 1.00 86.44 101 ILE A C 1
ATOM 806 O O . ILE A 1 101 ? -12.860 3.955 13.165 1.00 86.44 101 ILE A O 1
ATOM 810 N N . ARG A 1 102 ? -11.474 2.985 11.681 1.00 85.56 102 ARG A N 1
ATOM 811 C CA . ARG A 1 102 ? -11.917 1.615 11.960 1.00 85.56 102 ARG A CA 1
ATOM 812 C C . ARG A 1 102 ? -11.641 1.231 13.416 1.00 85.56 102 ARG A C 1
ATOM 814 O O . ARG A 1 102 ? -12.547 0.737 14.078 1.00 85.56 102 ARG A O 1
ATOM 821 N N . PHE A 1 103 ? -10.446 1.517 13.932 1.00 86.62 103 PHE A N 1
ATOM 822 C CA . PHE A 1 103 ? -10.093 1.231 15.324 1.00 86.62 103 PHE A CA 1
ATOM 823 C C . PHE A 1 103 ? -10.973 1.983 16.326 1.00 86.62 103 PHE A C 1
ATOM 825 O O . PHE A 1 103 ? -11.400 1.400 17.322 1.00 86.62 103 PHE A O 1
ATOM 832 N N . GLU A 1 104 ? -11.276 3.257 16.072 1.00 88.81 104 GLU A N 1
ATOM 833 C CA . GLU A 1 104 ? -12.156 4.049 16.937 1.00 88.81 104 GLU A CA 1
ATOM 834 C C . GLU A 1 104 ? -13.583 3.478 16.961 1.00 88.81 104 GLU A C 1
ATOM 836 O O . GLU A 1 104 ? -14.183 3.308 18.026 1.00 88.81 104 GLU A O 1
ATOM 841 N N . TYR A 1 105 ? -14.110 3.097 15.797 1.00 87.19 105 TYR A N 1
ATOM 842 C CA . TYR A 1 105 ? -15.420 2.459 15.689 1.00 87.19 105 TYR A CA 1
ATOM 843 C C . TYR A 1 105 ? -15.477 1.109 16.424 1.00 87.19 105 TYR A C 1
ATOM 845 O O . TYR A 1 105 ? -16.385 0.882 17.233 1.00 87.19 105 TYR A O 1
ATOM 853 N N . ASP A 1 106 ? -14.483 0.245 16.205 1.00 88.06 106 ASP A N 1
ATOM 854 C CA . ASP A 1 106 ? -14.376 -1.056 16.871 1.00 88.06 106 ASP A CA 1
ATOM 855 C C . ASP A 1 106 ? -14.271 -0.893 18.397 1.00 88.06 106 ASP A C 1
ATOM 857 O O . ASP A 1 106 ? -14.910 -1.628 19.155 1.00 88.06 106 ASP A O 1
ATOM 861 N N . TYR A 1 107 ? -13.546 0.126 18.870 1.00 89.62 107 TYR A N 1
ATOM 862 C CA . TYR A 1 107 ? -13.467 0.470 20.290 1.00 89.62 107 TYR A CA 1
ATOM 863 C C . TYR A 1 107 ? -14.842 0.815 20.884 1.00 89.62 107 TYR A C 1
ATOM 865 O O . TYR A 1 107 ? -15.209 0.316 21.956 1.00 89.62 107 TYR A O 1
ATOM 873 N N . HIS A 1 108 ? -15.640 1.631 20.190 1.00 89.88 108 HIS A N 1
ATOM 874 C CA . HIS A 1 108 ? -16.982 1.996 20.649 1.00 89.88 108 HIS A CA 1
ATOM 875 C C . HIS A 1 108 ? -17.940 0.803 20.701 1.00 89.88 108 HIS A C 1
ATOM 877 O O . HIS A 1 108 ? -18.715 0.690 21.660 1.00 89.88 108 HIS A O 1
ATOM 883 N N . ILE A 1 109 ? -17.878 -0.095 19.713 1.00 88.94 109 ILE A N 1
ATOM 884 C CA . ILE A 1 109 ? -18.660 -1.337 19.715 1.00 88.94 109 ILE A CA 1
ATOM 885 C C . ILE A 1 109 ? -18.251 -2.216 20.886 1.00 88.94 109 ILE A C 1
ATOM 887 O O . ILE A 1 109 ? -19.121 -2.638 21.647 1.00 88.94 109 ILE A O 1
ATOM 891 N N . ASN A 1 110 ? -16.952 -2.448 21.073 1.00 89.75 110 ASN A N 1
ATOM 892 C CA . ASN A 1 110 ? -16.453 -3.300 22.149 1.00 89.75 110 ASN A CA 1
ATOM 893 C C . ASN A 1 110 ? -16.888 -2.777 23.522 1.00 89.75 110 ASN A C 1
ATOM 895 O O . ASN A 1 110 ? -17.423 -3.536 24.327 1.00 89.75 110 ASN A O 1
ATOM 899 N N . ARG A 1 111 ? -16.802 -1.460 23.760 1.00 93.38 111 ARG A N 1
ATOM 900 C CA . ARG A 1 111 ? -17.325 -0.845 24.995 1.00 93.38 111 ARG A CA 1
ATOM 901 C C . ARG A 1 111 ? -18.838 -0.962 25.155 1.00 93.38 111 ARG A C 1
ATOM 903 O O . ARG A 1 111 ? -19.341 -0.906 26.278 1.00 93.38 111 ARG A O 1
ATOM 910 N N . LYS A 1 112 ? -19.602 -1.010 24.063 1.00 91.75 112 LYS A N 1
ATOM 911 C CA . LYS A 1 112 ? -21.054 -1.225 24.123 1.00 91.75 112 LYS A CA 1
ATOM 912 C C . LYS A 1 112 ? -21.366 -2.684 24.456 1.00 91.75 112 LYS A C 1
ATOM 914 O O . LYS A 1 112 ? -22.158 -2.922 25.363 1.00 91.75 112 LYS A O 1
ATOM 919 N N . ALA A 1 113 ? -20.688 -3.622 23.801 1.00 92.50 113 ALA A N 1
ATOM 920 C CA . ALA A 1 113 ? -20.807 -5.050 24.068 1.00 92.50 113 ALA A CA 1
ATOM 921 C C . ALA A 1 113 ? -20.440 -5.386 25.522 1.00 92.50 113 ALA A C 1
ATOM 923 O O . ALA A 1 113 ? -21.179 -6.099 26.192 1.00 92.50 113 ALA A O 1
ATOM 924 N N . GLU A 1 114 ? -19.362 -4.801 26.054 1.00 94.38 114 GLU A N 1
ATOM 925 C CA . GLU A 1 114 ? -18.962 -4.970 27.456 1.00 94.38 114 GLU A CA 1
ATOM 926 C C . GLU A 1 114 ? -20.073 -4.539 28.429 1.00 94.38 114 GLU A C 1
ATOM 928 O O . GLU A 1 114 ? -20.404 -5.263 29.372 1.00 94.38 114 GLU A O 1
ATOM 933 N N . ARG A 1 115 ? -20.715 -3.391 28.172 1.00 94.81 115 ARG A N 1
ATOM 934 C CA . ARG A 1 115 ? -21.848 -2.909 28.978 1.00 94.81 115 ARG A CA 1
ATOM 935 C C . ARG A 1 115 ? -23.055 -3.837 28.893 1.00 94.81 115 ARG A C 1
ATOM 937 O O . ARG A 1 115 ? -23.657 -4.134 29.921 1.00 94.81 115 ARG A O 1
ATOM 944 N N . GLU A 1 116 ? -23.406 -4.305 27.700 1.00 93.50 116 GLU A N 1
ATOM 945 C CA . GLU A 1 116 ? -24.513 -5.250 2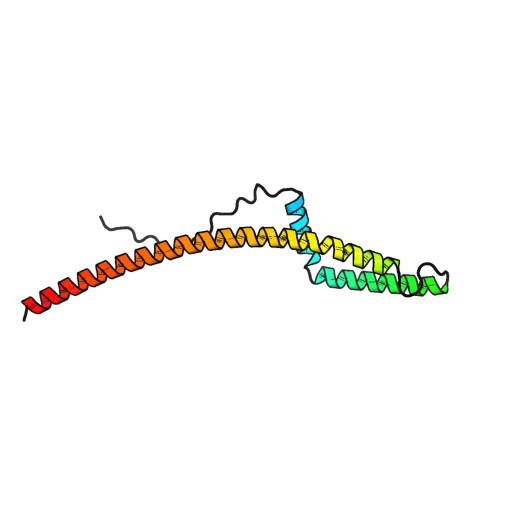7.512 1.00 93.50 116 GLU A CA 1
ATOM 946 C C . GLU A 1 116 ? -24.249 -6.574 28.247 1.00 93.50 116 GLU A C 1
ATOM 948 O O . GLU A 1 116 ? -25.116 -7.059 28.973 1.00 93.50 116 GLU A O 1
ATOM 953 N N . ILE A 1 117 ? -23.021 -7.099 28.182 1.00 94.44 117 ILE A N 1
ATOM 954 C CA . ILE A 1 117 ? -22.598 -8.286 28.940 1.00 94.44 117 ILE A CA 1
ATOM 955 C C . ILE A 1 117 ? -22.689 -8.037 30.451 1.00 94.44 117 ILE A C 1
ATOM 957 O O . ILE A 1 117 ? -23.128 -8.911 31.203 1.00 94.44 117 ILE A O 1
ATOM 961 N N . MET A 1 118 ? -22.297 -6.853 30.929 1.00 94.94 118 MET A N 1
ATOM 962 C CA . MET A 1 118 ? -22.402 -6.498 32.347 1.00 94.94 118 MET A CA 1
ATOM 963 C C . MET A 1 118 ? -23.861 -6.483 32.825 1.00 94.94 118 MET A C 1
ATOM 965 O O . MET A 1 118 ? -24.148 -6.963 33.927 1.00 94.94 118 MET A O 1
ATOM 969 N N . LEU A 1 119 ? -24.778 -5.971 31.997 1.00 95.38 119 LEU A N 1
ATOM 970 C CA . LEU A 1 119 ? -26.215 -5.956 32.275 1.00 95.38 119 LEU A CA 1
ATOM 971 C C . LEU A 1 119 ? -26.791 -7.374 32.320 1.00 95.38 119 LEU A C 1
ATOM 973 O O . LEU A 1 119 ? -27.401 -7.738 33.325 1.00 95.38 119 LEU A O 1
ATOM 977 N N . VAL A 1 120 ? -26.503 -8.205 31.314 1.00 95.38 120 VAL A N 1
ATOM 978 C CA . VAL A 1 120 ? -26.937 -9.613 31.283 1.00 95.38 120 VAL A CA 1
ATOM 979 C C . VAL A 1 120 ? -26.411 -10.379 32.501 1.00 95.38 120 VAL A C 1
ATOM 981 O O . VAL A 1 120 ? -27.160 -11.082 33.176 1.00 95.38 120 VAL A O 1
ATOM 984 N N . ASN A 1 121 ? -25.142 -10.187 32.869 1.00 95.94 121 ASN A N 1
ATOM 985 C CA . ASN A 1 121 ? -24.567 -10.795 34.070 1.00 95.94 121 ASN A CA 1
ATOM 986 C C . ASN A 1 121 ? -25.247 -10.325 35.366 1.00 95.94 121 ASN A C 1
ATOM 988 O O . ASN A 1 121 ? -25.358 -11.088 36.329 1.00 95.94 121 ASN A O 1
ATOM 992 N N . LYS A 1 122 ? -25.683 -9.061 35.427 1.00 95.81 122 LYS A N 1
ATOM 993 C CA . LYS A 1 122 ? -26.417 -8.521 36.577 1.00 95.81 122 LYS A CA 1
ATOM 994 C C . LYS A 1 122 ? -27.794 -9.172 36.702 1.00 95.81 122 LYS A C 1
ATOM 996 O O . LYS A 1 122 ? -28.159 -9.572 37.808 1.00 95.81 122 LYS A O 1
ATOM 1001 N N . GLU A 1 123 ? -28.515 -9.325 35.597 1.00 95.69 123 GLU A N 1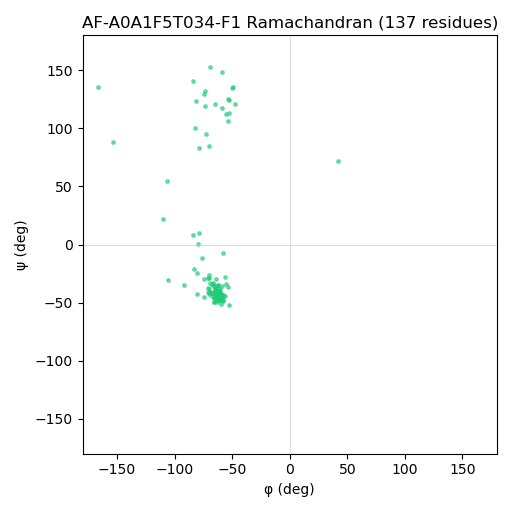
ATOM 1002 C CA . GLU A 1 123 ? -29.807 -10.020 35.571 1.00 95.69 123 GLU A CA 1
ATOM 1003 C C . GLU A 1 123 ? -29.662 -11.499 35.943 1.00 95.69 123 GLU A C 1
ATOM 1005 O O . GLU A 1 123 ? -30.390 -11.986 36.809 1.00 95.69 123 GLU A O 1
ATOM 1010 N N . LEU A 1 124 ? -28.652 -12.190 35.404 1.00 96.00 124 LEU A N 1
ATOM 1011 C CA . LEU A 1 124 ? -28.364 -13.588 35.732 1.00 96.00 124 LEU A CA 1
ATOM 1012 C C . LEU A 1 124 ? -28.092 -13.787 37.231 1.00 96.00 124 LEU A C 1
ATOM 1014 O O . LEU A 1 124 ? -28.625 -14.710 37.851 1.00 96.00 124 LEU A O 1
ATOM 1018 N N . ARG A 1 125 ? -27.302 -12.895 37.846 1.00 95.31 125 ARG A N 1
ATOM 1019 C CA . ARG A 1 125 ? -27.067 -12.904 39.300 1.00 95.31 125 ARG A CA 1
ATOM 1020 C C . ARG A 1 125 ? -28.350 -12.664 40.092 1.00 95.31 125 ARG A C 1
ATOM 1022 O O . ARG A 1 125 ? -28.561 -13.326 41.105 1.00 95.31 125 ARG A O 1
ATOM 1029 N N . SER A 1 126 ? -29.201 -11.746 39.636 1.00 94.75 126 SER A N 1
ATOM 1030 C CA . SER A 1 126 ? -30.495 -11.471 40.267 1.00 94.75 126 SER A CA 1
ATOM 1031 C C . SER A 1 126 ? -31.372 -12.726 40.289 1.00 94.75 126 SER A C 1
ATOM 1033 O O . SER A 1 126 ? -31.802 -13.158 41.358 1.00 94.75 126 SER A O 1
ATOM 1035 N N . ILE A 1 127 ? -31.538 -13.383 39.135 1.00 95.44 127 ILE A N 1
ATOM 1036 C CA . ILE A 1 127 ? -32.303 -14.633 39.002 1.00 95.44 127 ILE A CA 1
ATOM 1037 C C . ILE A 1 127 ? -31.723 -15.729 39.907 1.00 95.44 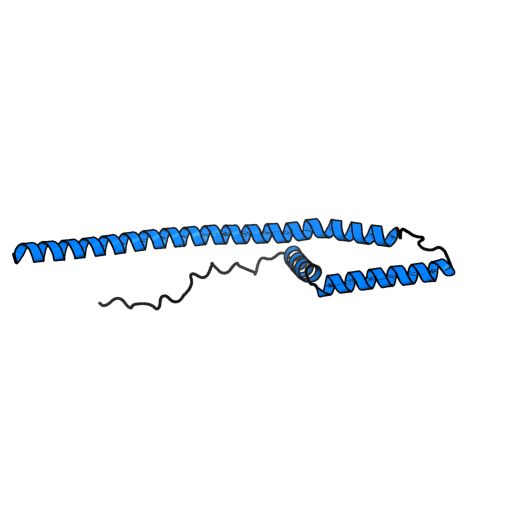127 ILE A C 1
ATOM 1039 O O . ILE A 1 127 ? -32.468 -16.362 40.656 1.00 95.44 127 ILE A O 1
ATOM 1043 N N . LYS A 1 128 ? -30.395 -15.914 39.908 1.00 94.88 128 LYS A N 1
ATOM 1044 C CA . LYS A 1 128 ? -29.719 -16.886 40.783 1.00 94.88 128 LYS A CA 1
ATOM 1045 C C . LYS A 1 128 ? -30.038 -16.641 42.263 1.00 94.88 128 LYS A C 1
ATOM 1047 O O . LYS A 1 128 ? -30.355 -17.584 42.986 1.00 94.88 128 LYS A O 1
ATOM 1052 N N . ASN A 1 129 ? -30.008 -15.382 42.700 1.00 95.31 129 ASN A N 1
ATOM 1053 C CA . ASN A 1 129 ? -30.328 -15.012 44.078 1.00 95.31 129 ASN A CA 1
ATOM 1054 C C . ASN A 1 129 ? -31.799 -15.295 44.429 1.00 95.31 129 ASN A C 1
ATOM 1056 O O . ASN A 1 129 ? -32.079 -15.752 45.538 1.00 95.31 129 ASN A O 1
ATOM 1060 N N . TYR A 1 130 ? -32.742 -15.060 43.508 1.00 94.25 130 TYR A N 1
ATOM 1061 C CA . TYR A 1 130 ? -34.153 -15.409 43.717 1.00 94.25 130 TYR A CA 1
ATOM 1062 C C . TYR A 1 130 ? -34.356 -16.919 43.875 1.00 94.25 130 TYR A C 1
ATOM 1064 O O . TYR A 1 130 ? -35.020 -17.343 44.820 1.00 94.25 130 TYR A O 1
ATOM 1072 N N . ILE A 1 131 ? -33.734 -17.729 43.012 1.00 94.56 131 ILE A N 1
ATOM 1073 C CA . ILE A 1 131 ? -33.789 -19.196 43.103 1.00 94.56 131 ILE A CA 1
ATOM 1074 C C . ILE A 1 131 ? -33.225 -19.674 44.448 1.00 94.56 131 ILE A C 1
ATOM 1076 O O . ILE A 1 131 ? -33.832 -20.511 45.115 1.00 94.56 131 ILE A O 1
ATOM 1080 N N . GLN A 1 132 ? -32.100 -19.107 44.893 1.00 92.75 132 GLN A N 1
ATOM 1081 C CA . GLN A 1 132 ? -31.485 -19.471 46.171 1.00 92.75 132 GLN A CA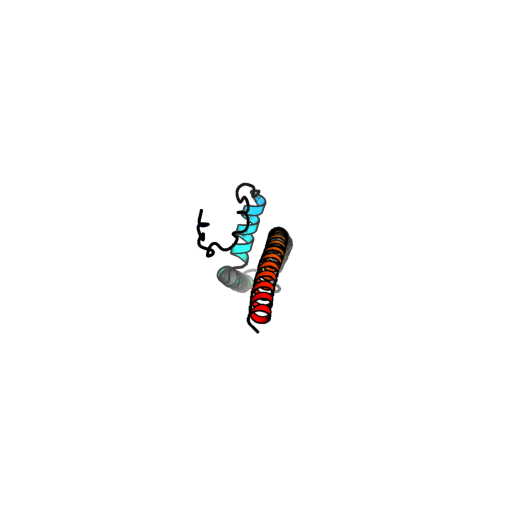 1
ATOM 1082 C C . GLN A 1 132 ? -32.380 -19.127 47.373 1.00 92.75 132 GLN A C 1
ATOM 1084 O O . GLN A 1 132 ? -32.501 -19.936 48.292 1.00 92.75 132 GLN A O 1
ATOM 1089 N N . LYS A 1 133 ? -33.054 -17.968 47.352 1.00 91.00 133 LYS A N 1
ATOM 1090 C CA . LYS A 1 133 ? -34.024 -17.581 48.391 1.00 91.00 133 LYS A CA 1
ATOM 1091 C C . LYS A 1 133 ? -35.223 -18.526 48.455 1.00 91.00 133 LYS A C 1
ATOM 1093 O O . LYS A 1 133 ? -35.681 -18.842 49.549 1.00 91.00 133 LYS A O 1
ATOM 1098 N N . ILE A 1 134 ? -35.733 -18.972 47.305 1.00 93.75 134 ILE A N 1
ATOM 1099 C CA . ILE A 1 134 ? -36.836 -19.943 47.250 1.00 93.75 134 ILE A CA 1
ATOM 1100 C C . ILE A 1 134 ? -36.387 -21.281 47.844 1.00 93.75 134 ILE A C 1
ATOM 1102 O O . ILE A 1 134 ? -37.078 -21.822 48.700 1.00 93.75 134 ILE A O 1
ATOM 1106 N N . ASN A 1 135 ? -35.207 -21.773 47.459 1.00 91.88 135 ASN A N 1
ATOM 1107 C CA . ASN A 1 135 ? -34.681 -23.041 47.967 1.00 91.88 135 ASN A CA 1
ATOM 1108 C C . ASN A 1 135 ? -34.457 -23.013 49.493 1.00 91.88 135 ASN A C 1
ATOM 1110 O O . ASN A 1 135 ? -34.709 -23.997 50.177 1.00 91.88 135 ASN A O 1
ATOM 1114 N N . GLN A 1 136 ? -34.054 -21.864 50.050 1.00 87.31 136 GLN A N 1
ATOM 1115 C CA . GLN A 1 136 ? -33.958 -21.690 51.504 1.00 87.31 136 GLN A CA 1
ATOM 1116 C C . GLN A 1 136 ? -35.308 -21.641 52.228 1.00 87.31 136 GLN A C 1
ATOM 1118 O O . GLN A 1 136 ? -35.340 -21.955 53.406 1.00 87.31 136 GLN A O 1
ATOM 1123 N N . LYS A 1 137 ? -36.401 -21.235 51.570 1.00 83.25 137 LYS A N 1
ATOM 1124 C CA . LYS A 1 137 ? -37.744 -21.212 52.179 1.00 83.25 137 LYS A CA 1
ATOM 1125 C C . LYS A 1 137 ? -38.433 -22.576 52.201 1.00 83.25 137 LYS A C 1
ATOM 1127 O O . LYS A 1 137 ? -39.370 -22.757 52.967 1.00 83.25 137 LYS A O 1
ATOM 1132 N N . ILE A 1 138 ? -38.046 -23.471 51.295 1.00 84.44 138 ILE A N 1
ATOM 1133 C CA . ILE A 1 138 ? -38.622 -24.819 51.177 1.00 84.44 138 ILE A CA 1
ATOM 1134 C C . ILE A 1 138 ? -37.957 -25.791 52.168 1.00 84.44 138 ILE A C 1
ATOM 1136 O O . ILE A 1 138 ? -38.539 -26.824 52.490 1.00 84.44 138 ILE A O 1
ATOM 1140 N N . LYS A 1 139 ? -36.752 -25.459 52.641 1.00 63.44 139 LYS A N 1
ATOM 1141 C CA . LYS A 1 139 ? -35.994 -26.222 53.633 1.00 63.44 139 LYS A CA 1
ATOM 1142 C C . LYS A 1 139 ? -36.290 -25.733 55.047 1.00 63.44 139 LYS A C 1
ATOM 1144 O O . LYS A 1 139 ? -36.309 -26.598 55.946 1.00 63.44 139 LYS A O 1
#

pLDDT: mean 80.62, std 13.39, range [42.72, 96.0]

Solvent-accessible surface area (backbone atoms only — not comparable to full-atom values): 8230 Å² total; per-residue (Å²): 134,86,80,80,84,72,81,79,81,69,71,89,70,73,80,77,75,75,76,86,74,68,50,72,67,55,54,49,42,53,52,49,53,59,51,68,71,31,73,68,43,55,53,50,51,52,51,52,52,53,50,52,53,48,52,40,57,58,38,50,77,79,47,86,82,59,64,90,85,36,64,67,62,54,49,52,52,52,51,52,51,63,57,43,54,59,46,52,48,53,54,47,57,53,48,54,54,54,50,50,55,50,51,55,51,52,50,55,49,51,58,47,52,53,50,52,52,51,50,53,53,50,52,52,50,50,54,53,52,52,54,52,55,51,58,62,71,79,105

Radius of gyration: 31.69 Å; Cα contacts (8 Å, |Δi|>4): 27; chains: 1; bounding box: 75×40×88 Å

Secondary structure (DSSP, 8-state):
-PPP---TT---PPP---GGG--HHHHHHHHHHHHHTSHHHHHHHHHHHHHHHHHHHHHHHH--SS-TT-HHHHHHHHHHHHHHHHHHHHHHHHHHHHHHHHHHHHHHHHHHHHHHHHHHHHHHHHHHHHHHHHHHHH-